Protein AF-A0A401TF29-F1 (afdb_monomer)

pLDDT: mean 76.42, std 13.95, range [41.91, 94.19]

Radius of gyration: 28.28 Å; Cα contacts (8 Å, |Δi|>4): 37; chains: 1; bounding box: 37×74×83 Å

Mean predicted aligned error: 15.66 Å

Structure (mmCIF, N/CA/C/O backbone):
data_AF-A0A401TF29-F1
#
_entry.id   AF-A0A401TF29-F1
#
loop_
_atom_site.group_PDB
_atom_site.id
_atom_site.type_symbol
_atom_site.label_atom_id
_atom_site.label_alt_id
_atom_site.label_comp_id
_atom_site.label_asym_id
_atom_site.label_entity_id
_atom_site.label_seq_id
_atom_site.pdbx_PDB_ins_code
_atom_site.Cartn_x
_atom_site.Cartn_y
_atom_site.Cartn_z
_atom_site.occupancy
_atom_site.B_iso_or_equiv
_atom_site.auth_seq_id
_atom_site.auth_comp_id
_atom_site.auth_asym_id
_atom_site.auth_atom_id
_atom_site.pdbx_PDB_model_num
ATOM 1 N N . GLY A 1 1 ? -19.012 24.623 26.592 1.00 50.78 1 GLY A N 1
ATOM 2 C CA . GLY A 1 1 ? -18.103 23.552 26.155 1.00 50.78 1 GLY A CA 1
ATOM 3 C C . GLY A 1 1 ? -17.550 22.918 27.401 1.00 50.78 1 GLY A C 1
ATOM 4 O O . GLY A 1 1 ? -17.232 23.654 28.319 1.00 50.78 1 GLY A O 1
ATOM 5 N N . THR A 1 2 ? -17.549 21.596 27.499 1.00 63.66 2 THR A N 1
ATOM 6 C CA . THR A 1 2 ? -16.913 20.904 28.624 1.00 63.66 2 THR A CA 1
ATOM 7 C C . THR A 1 2 ? -15.404 21.006 28.443 1.00 63.66 2 THR A C 1
ATOM 9 O O . THR A 1 2 ? -14.871 20.456 27.481 1.00 63.66 2 THR A O 1
ATOM 12 N N . ASP A 1 3 ? -14.738 21.757 29.316 1.00 76.62 3 ASP A N 1
ATOM 13 C CA . ASP A 1 3 ? -13.289 21.927 29.268 1.00 76.62 3 ASP A CA 1
ATOM 14 C C . ASP A 1 3 ? -12.602 20.572 29.470 1.00 76.62 3 ASP A C 1
ATOM 16 O O . ASP A 1 3 ? -12.826 19.877 30.463 1.00 76.62 3 ASP A O 1
ATOM 20 N N . LEU A 1 4 ? -11.797 20.169 28.487 1.00 87.44 4 LEU A N 1
ATOM 21 C CA . LEU A 1 4 ? -11.099 18.891 28.495 1.00 87.44 4 LEU A CA 1
ATOM 22 C C . LEU A 1 4 ? -9.933 18.959 29.489 1.00 87.44 4 LEU A C 1
ATOM 24 O O . LEU A 1 4 ? -8.934 19.632 29.245 1.00 87.44 4 LEU A O 1
ATOM 28 N N . THR A 1 5 ? -10.056 18.262 30.616 1.00 89.69 5 THR A N 1
ATOM 29 C CA . THR A 1 5 ? -9.018 18.199 31.656 1.00 89.69 5 THR A CA 1
ATOM 30 C C . THR A 1 5 ? -8.205 16.908 31.555 1.00 89.69 5 THR A C 1
ATOM 32 O O . THR A 1 5 ? -8.663 15.912 30.995 1.00 89.69 5 THR A O 1
ATOM 35 N N . GLY A 1 6 ? -7.013 16.877 32.160 1.00 88.50 6 GLY A N 1
ATOM 36 C CA . GLY A 1 6 ? -6.153 15.683 32.173 1.00 88.50 6 GLY A CA 1
ATOM 37 C C . GLY A 1 6 ? -6.740 14.461 32.899 1.00 88.50 6 GLY A C 1
ATOM 38 O O . GLY A 1 6 ? -6.256 13.352 32.700 1.00 88.50 6 GLY A O 1
ATOM 39 N N . SER A 1 7 ? -7.789 14.635 33.711 1.00 92.62 7 SER A N 1
ATOM 40 C CA . SER A 1 7 ? -8.53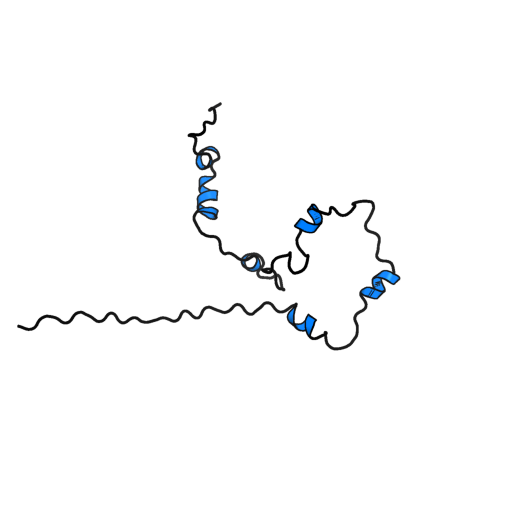3 13.531 34.334 1.00 92.62 7 SER A CA 1
ATOM 41 C C . SER A 1 7 ? -9.619 12.944 33.426 1.00 92.62 7 SER A C 1
ATOM 43 O O . SER A 1 7 ? -10.236 11.938 33.778 1.00 92.62 7 SER A O 1
ATOM 45 N N . THR A 1 8 ? -9.861 13.544 32.258 1.00 92.56 8 THR A N 1
ATOM 46 C CA . THR A 1 8 ? -10.870 13.063 31.315 1.00 92.56 8 THR A CA 1
ATOM 47 C C . THR A 1 8 ? -10.350 11.841 30.567 1.00 92.56 8 THR A C 1
ATOM 49 O O . THR A 1 8 ? -9.306 11.885 29.916 1.00 92.56 8 THR A O 1
ATOM 52 N N . ASN A 1 9 ? -11.102 10.742 30.605 1.00 91.50 9 ASN A N 1
ATOM 53 C CA . ASN A 1 9 ? -10.810 9.589 29.763 1.00 91.50 9 ASN A CA 1
ATOM 54 C C . ASN A 1 9 ? -11.086 9.951 28.292 1.00 91.50 9 ASN A C 1
ATOM 56 O O . ASN A 1 9 ? -12.231 10.088 27.865 1.00 91.50 9 ASN A O 1
ATOM 60 N N . LEU A 1 10 ? -10.017 10.114 27.510 1.00 92.62 10 LEU A N 1
ATOM 61 C CA . LEU A 1 10 ? -10.113 10.508 26.103 1.00 92.62 10 LEU A CA 1
ATOM 62 C C . LEU A 1 10 ? -10.755 9.422 25.229 1.00 92.62 10 LEU A C 1
ATOM 64 O O . LEU A 1 10 ? -11.371 9.738 24.215 1.00 92.62 10 LEU A O 1
ATOM 68 N N . ILE A 1 11 ? -10.652 8.148 25.618 1.00 92.56 11 ILE A N 1
ATOM 69 C CA . ILE A 1 11 ? -11.256 7.043 24.865 1.00 92.56 11 ILE A CA 1
ATOM 70 C C . ILE A 1 11 ? -12.780 7.156 24.924 1.00 92.56 11 ILE A C 1
ATOM 72 O O . ILE A 1 11 ? -13.430 7.054 23.888 1.00 92.56 11 ILE A O 1
ATOM 76 N N . THR A 1 12 ? -13.350 7.411 26.103 1.00 92.56 12 THR A N 1
ATOM 77 C CA . THR A 1 12 ? -14.797 7.622 26.248 1.00 92.56 12 THR A CA 1
ATOM 78 C C . THR A 1 12 ? -15.230 8.963 25.677 1.00 92.56 12 THR A C 1
ATOM 80 O O . THR A 1 12 ? -16.214 9.012 24.953 1.00 92.56 12 THR A O 1
ATOM 83 N N . HIS A 1 13 ? -14.481 10.039 25.933 1.00 92.88 13 HIS A N 1
ATOM 84 C CA . HIS A 1 13 ? -14.826 11.381 25.453 1.00 92.88 13 HIS A CA 1
ATOM 85 C C . HIS A 1 13 ? -14.959 11.458 23.920 1.00 92.88 13 HIS A C 1
ATOM 87 O O . HIS A 1 13 ? -15.832 12.155 23.409 1.00 92.88 13 HIS A O 1
ATOM 93 N N . TYR A 1 14 ? -14.120 10.727 23.179 1.00 93.06 14 TYR A N 1
ATOM 94 C CA . TYR A 1 14 ? -14.183 10.651 21.714 1.00 93.06 14 TYR A CA 1
ATOM 95 C C . TYR A 1 14 ? -14.932 9.412 21.187 1.00 93.06 14 TYR A C 1
ATOM 97 O O . TYR A 1 14 ? -14.847 9.116 19.995 1.00 93.06 14 TYR A O 1
ATOM 105 N N . ASN A 1 15 ? -15.655 8.676 22.042 1.00 92.94 15 ASN A N 1
ATOM 106 C CA . ASN A 1 15 ? -16.384 7.448 21.691 1.00 92.94 15 ASN A CA 1
ATOM 107 C C . ASN A 1 15 ? -15.517 6.378 20.986 1.00 92.94 15 ASN A C 1
ATOM 109 O O . ASN A 1 15 ? -15.973 5.648 20.103 1.00 92.94 15 ASN A O 1
ATOM 113 N N . LEU A 1 16 ? -14.249 6.260 21.381 1.00 94.19 16 LEU A N 1
ATOM 114 C CA . LEU A 1 16 ? -13.266 5.331 20.814 1.00 94.19 16 LEU A CA 1
ATOM 115 C C . LEU A 1 16 ? -13.231 3.967 21.521 1.00 94.19 16 LEU A C 1
ATOM 117 O O . LEU A 1 16 ? -12.404 3.126 21.167 1.00 94.19 16 LEU A O 1
ATOM 121 N N . GLU A 1 17 ? -14.111 3.707 22.492 1.00 93.19 17 GLU A N 1
ATOM 122 C CA . GLU A 1 17 ? -14.124 2.456 23.271 1.00 93.19 17 GLU A CA 1
ATOM 123 C C . GLU A 1 17 ? -14.193 1.208 22.388 1.00 93.19 17 GLU A C 1
ATOM 125 O O . GLU A 1 17 ? -13.436 0.255 22.587 1.00 93.19 17 GLU A O 1
ATOM 130 N N . HIS A 1 18 ? -15.051 1.213 21.365 1.00 91.25 18 HIS A N 1
ATOM 131 C CA . HIS A 1 18 ? -15.159 0.087 20.438 1.00 91.25 18 HIS A CA 1
ATOM 132 C C . HIS A 1 18 ? -13.869 -0.141 19.642 1.00 91.25 18 HIS A C 1
ATOM 134 O O . HIS A 1 18 ? -13.451 -1.288 19.474 1.00 91.25 18 HIS A O 1
ATOM 140 N N . ALA A 1 19 ? -13.217 0.928 19.175 1.00 89.44 19 ALA A N 1
ATOM 141 C CA . ALA A 1 19 ? -11.960 0.835 18.438 1.00 89.44 19 ALA A CA 1
ATOM 142 C C . ALA A 1 19 ? -10.825 0.334 19.345 1.00 89.44 19 ALA A C 1
ATOM 144 O O . ALA A 1 19 ? -10.102 -0.593 18.975 1.00 89.44 19 ALA A O 1
ATOM 145 N N . TYR A 1 20 ? -10.722 0.879 20.558 1.00 89.69 20 TYR A N 1
ATOM 146 C CA . TYR A 1 20 ? -9.735 0.456 21.547 1.00 89.69 20 TYR A CA 1
ATOM 147 C C . TYR A 1 20 ? -9.891 -1.028 21.903 1.00 89.69 20 TYR A C 1
ATOM 149 O O . TYR A 1 20 ? -8.937 -1.801 21.806 1.00 89.69 20 TYR A O 1
ATOM 157 N N . ASN A 1 21 ? -11.110 -1.468 22.224 1.00 89.44 21 ASN A N 1
ATOM 158 C CA . ASN A 1 21 ? -11.375 -2.867 22.558 1.00 89.44 21 ASN A CA 1
ATOM 159 C C . ASN A 1 21 ? -11.094 -3.814 21.382 1.00 89.44 21 ASN A C 1
ATOM 161 O O . ASN A 1 21 ? -10.591 -4.922 21.580 1.00 89.44 21 ASN A O 1
ATOM 165 N N . LYS A 1 22 ? -11.380 -3.377 20.151 1.00 86.31 22 LYS A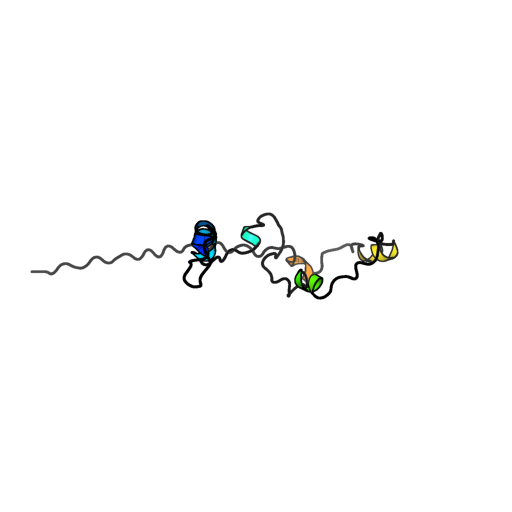 N 1
ATOM 166 C CA . LYS A 1 22 ? -11.171 -4.180 18.942 1.00 86.31 22 LYS A CA 1
ATOM 167 C C . LYS A 1 22 ? -9.694 -4.341 18.579 1.00 86.31 22 LYS A C 1
ATOM 169 O O . LYS A 1 22 ? -9.296 -5.442 18.204 1.00 86.31 22 LYS A O 1
ATOM 174 N N . PHE A 1 23 ? -8.900 -3.274 18.677 1.00 83.75 23 PHE A N 1
ATOM 175 C CA . PHE A 1 23 ? -7.537 -3.243 18.129 1.00 83.75 23 PHE A CA 1
ATOM 176 C C . PHE A 1 23 ? -6.426 -3.228 19.189 1.00 83.75 23 PHE A C 1
ATOM 178 O O . PHE A 1 23 ? -5.340 -3.736 18.922 1.00 83.75 23 PHE A O 1
ATOM 185 N N . CYS A 1 24 ? -6.680 -2.702 20.391 1.00 82.94 24 CYS A N 1
ATOM 186 C CA . CYS A 1 24 ? -5.689 -2.607 21.473 1.00 82.94 24 CYS A CA 1
ATOM 187 C C . CYS A 1 24 ? -5.893 -3.655 22.577 1.00 82.94 24 CYS A C 1
ATOM 189 O O . CYS A 1 24 ? -4.943 -3.994 23.278 1.00 82.94 24 CYS A O 1
ATOM 191 N N . GLY A 1 25 ? -7.100 -4.220 22.708 1.00 78.56 25 GLY A N 1
ATOM 192 C CA . GLY A 1 25 ? -7.406 -5.252 23.709 1.00 78.56 25 GLY A CA 1
ATOM 193 C C . GLY A 1 25 ? -6.723 -6.607 23.467 1.00 78.56 25 GLY A C 1
ATOM 194 O O . GLY A 1 25 ? -6.742 -7.479 24.334 1.00 78.56 25 GLY A O 1
ATOM 195 N N . LYS A 1 26 ? -6.116 -6.816 22.291 1.00 78.06 26 LYS A N 1
ATOM 196 C CA . LYS A 1 26 ? -5.436 -8.064 21.914 1.00 78.06 26 LYS A CA 1
ATOM 197 C C . LYS A 1 26 ? -4.110 -7.747 21.232 1.00 78.06 26 LYS A C 1
ATOM 199 O O . LYS A 1 26 ? -4.015 -6.806 20.453 1.00 78.06 26 LYS A O 1
ATOM 204 N N . LYS A 1 27 ? -3.085 -8.572 21.473 1.00 74.88 27 LYS A N 1
ATOM 205 C CA . LYS A 1 27 ? -1.836 -8.508 20.700 1.00 74.88 27 LYS A CA 1
ATOM 206 C C . LYS A 1 27 ? -2.133 -8.923 19.260 1.00 74.88 27 LYS A C 1
ATOM 208 O O . LYS A 1 27 ? -2.290 -10.112 18.988 1.00 74.88 27 LYS A O 1
ATOM 213 N N . VAL A 1 28 ? -2.195 -7.953 18.355 1.00 70.25 28 VAL A N 1
ATOM 214 C CA . VAL A 1 28 ? -2.317 -8.208 16.919 1.00 70.25 28 VAL A CA 1
ATOM 215 C C . VAL A 1 28 ? -0.979 -8.763 16.426 1.00 70.25 28 VAL A C 1
ATOM 217 O O . VAL A 1 28 ? 0.050 -8.095 16.496 1.00 70.25 28 VAL A O 1
ATOM 220 N N . LYS A 1 29 ? -0.982 -10.024 15.986 1.00 71.31 29 LYS A N 1
ATOM 221 C CA . LYS A 1 29 ? 0.154 -10.688 15.319 1.00 71.31 29 LYS A CA 1
ATOM 222 C C . LYS A 1 29 ? -0.163 -11.004 13.858 1.00 71.31 29 LYS A C 1
ATOM 224 O O . LYS A 1 29 ? 0.451 -11.896 13.270 1.00 71.31 29 LYS A O 1
ATOM 229 N N . ASP A 1 30 ? -1.158 -10.325 13.299 1.00 80.38 30 ASP A N 1
ATOM 230 C CA . ASP A 1 30 ? -1.540 -10.547 11.919 1.00 80.38 30 ASP A CA 1
ATOM 231 C C . ASP A 1 30 ? -0.445 -10.048 10.989 1.00 80.38 30 ASP A C 1
ATOM 233 O O . ASP A 1 30 ? 0.085 -8.948 11.141 1.00 80.38 30 ASP A O 1
ATOM 237 N N . LYS A 1 31 ? -0.075 -10.915 10.051 1.00 84.44 31 LYS A N 1
ATOM 238 C CA . LYS A 1 31 ? 0.875 -10.584 8.998 1.00 84.44 31 LYS A CA 1
ATOM 239 C C . LYS A 1 31 ? 0.138 -9.908 7.846 1.00 84.44 31 LYS A C 1
ATOM 241 O O . LYS A 1 31 ? -1.070 -10.096 7.705 1.00 84.44 31 LYS A O 1
ATOM 246 N N . LEU A 1 32 ? 0.848 -9.174 6.991 1.00 84.94 32 LEU A N 1
ATOM 247 C CA . LEU A 1 32 ? 0.237 -8.525 5.827 1.00 84.94 32 LEU A CA 1
ATOM 248 C C . LEU A 1 32 ? -0.438 -9.555 4.903 1.00 84.94 32 LEU A C 1
ATOM 250 O O . LEU A 1 32 ? -1.529 -9.316 4.388 1.00 84.94 32 LEU A O 1
ATOM 254 N N . SER A 1 33 ? 0.137 -10.754 4.809 1.00 86.44 33 SER A N 1
ATOM 255 C CA . SER A 1 33 ? -0.438 -11.898 4.097 1.00 86.44 33 SER A CA 1
ATOM 256 C C . SER A 1 33 ? -1.773 -12.417 4.625 1.00 86.44 33 SER A C 1
ATOM 258 O O . SER A 1 33 ? -2.447 -13.164 3.915 1.00 86.44 33 SER A O 1
ATOM 260 N N . ASN A 1 34 ? -2.192 -12.034 5.834 1.00 87.12 34 ASN A N 1
ATOM 261 C CA . ASN A 1 34 ? -3.540 -12.332 6.322 1.00 87.12 34 ASN A CA 1
ATOM 262 C C . ASN A 1 34 ? -4.594 -11.423 5.668 1.00 87.12 34 ASN A C 1
ATOM 264 O O . ASN A 1 34 ? -5.753 -11.818 5.577 1.00 87.12 34 ASN A O 1
ATOM 268 N N . PHE A 1 35 ? -4.195 -10.236 5.205 1.00 88.38 35 PHE A N 1
ATOM 269 C CA . PHE A 1 35 ? -5.075 -9.251 4.570 1.00 88.38 35 PHE A CA 1
ATOM 270 C C . PHE A 1 35 ? -5.008 -9.287 3.039 1.00 88.38 35 PHE A C 1
ATOM 272 O O . PHE A 1 35 ? -5.927 -8.811 2.383 1.00 88.38 35 PHE A O 1
ATOM 279 N N . LEU A 1 36 ? -3.942 -9.865 2.475 1.00 89.56 36 LEU A N 1
ATOM 280 C CA . LEU A 1 36 ? -3.716 -9.989 1.032 1.00 89.56 36 LEU A CA 1
ATOM 281 C C . LEU A 1 36 ? -3.543 -11.470 0.636 1.00 89.56 36 LEU A C 1
ATOM 283 O O . LEU A 1 36 ? -2.457 -11.867 0.212 1.00 89.56 36 LEU A O 1
ATOM 287 N N . PRO A 1 37 ? -4.578 -12.315 0.813 1.00 83.75 37 PRO A N 1
ATOM 288 C CA . PRO A 1 37 ? -4.464 -13.762 0.612 1.00 83.75 37 PRO A CA 1
ATOM 289 C C . PRO A 1 37 ? -4.172 -14.154 -0.842 1.00 83.75 37 PRO A C 1
ATOM 291 O O . PRO A 1 37 ? -3.494 -15.154 -1.069 1.00 83.75 37 PRO A O 1
ATOM 294 N N . ASP A 1 38 ? -4.640 -13.353 -1.800 1.00 85.44 38 ASP A N 1
ATOM 295 C CA . ASP A 1 38 ? -4.516 -13.626 -3.235 1.00 85.44 38 ASP A CA 1
ATOM 296 C C . ASP A 1 38 ? -3.303 -12.935 -3.876 1.00 85.44 38 ASP A C 1
ATOM 298 O O . ASP A 1 38 ? -3.059 -13.090 -5.072 1.00 85.44 38 ASP A O 1
ATOM 302 N N . LEU A 1 39 ? -2.528 -12.167 -3.099 1.00 83.88 39 LEU A N 1
ATOM 303 C CA . LEU A 1 39 ? -1.341 -11.483 -3.601 1.00 83.88 39 LEU A CA 1
ATOM 304 C C . LEU A 1 39 ? -0.136 -12.442 -3.554 1.00 83.88 39 LEU A C 1
ATOM 306 O O . LEU A 1 39 ? 0.296 -12.818 -2.459 1.00 83.88 39 LEU A O 1
ATOM 310 N N . PRO A 1 40 ? 0.429 -12.859 -4.703 1.00 79.44 40 PRO A N 1
ATOM 311 C CA . PRO A 1 40 ? 1.615 -13.711 -4.722 1.00 79.44 40 PRO A CA 1
ATOM 312 C C . PRO A 1 40 ? 2.862 -12.974 -4.200 1.00 79.44 40 PRO A C 1
ATOM 314 O O . PRO A 1 40 ? 2.921 -11.748 -4.177 1.00 79.44 40 PRO A O 1
ATOM 317 N N . GLY A 1 41 ? 3.894 -13.735 -3.817 1.00 78.19 41 GLY A N 1
ATOM 318 C CA . GLY A 1 41 ? 5.198 -13.198 -3.402 1.00 78.19 41 GLY A CA 1
ATOM 319 C C . GLY A 1 41 ? 5.408 -13.064 -1.887 1.00 78.19 41 GLY A C 1
ATOM 320 O O . GLY A 1 41 ? 4.566 -13.447 -1.073 1.00 78.19 41 GLY A O 1
ATOM 321 N N . MET A 1 42 ? 6.580 -12.553 -1.499 1.00 77.94 42 MET A N 1
ATOM 322 C CA . MET A 1 42 ? 7.053 -12.465 -0.107 1.00 77.94 42 MET A CA 1
ATOM 323 C C . MET A 1 42 ? 6.591 -11.184 0.607 1.00 77.94 42 MET A C 1
ATOM 325 O O . MET A 1 42 ? 7.391 -10.411 1.122 1.00 77.94 42 MET A O 1
ATOM 329 N N . ILE A 1 43 ? 5.279 -10.985 0.676 1.00 83.50 43 ILE A N 1
ATOM 330 C CA . ILE A 1 43 ? 4.637 -9.752 1.169 1.00 83.50 43 ILE A CA 1
ATOM 331 C C . ILE A 1 43 ? 4.838 -9.454 2.663 1.00 83.50 43 ILE A C 1
ATOM 333 O O . ILE A 1 43 ? 4.619 -8.334 3.105 1.00 83.50 43 ILE A O 1
ATOM 337 N N . ASP A 1 44 ? 5.260 -10.442 3.450 1.00 83.75 44 ASP A N 1
ATOM 338 C CA . ASP A 1 44 ? 5.533 -10.259 4.880 1.00 83.75 44 ASP A CA 1
ATOM 339 C C . ASP A 1 44 ? 6.975 -9.805 5.163 1.00 83.75 44 ASP A C 1
ATOM 341 O O . ASP A 1 44 ? 7.357 -9.677 6.330 1.00 83.75 44 ASP A O 1
ATOM 345 N N . MET A 1 45 ? 7.799 -9.625 4.126 1.00 83.06 45 MET A N 1
ATOM 346 C CA . MET A 1 45 ? 9.195 -9.234 4.289 1.00 83.06 45 MET A CA 1
ATOM 347 C C . MET A 1 45 ? 9.323 -7.718 4.519 1.00 83.06 45 MET A C 1
ATOM 349 O O . MET A 1 45 ? 8.552 -6.951 3.940 1.00 83.06 45 MET A O 1
ATOM 353 N N . PRO A 1 46 ? 10.265 -7.242 5.357 1.00 82.62 46 PRO A N 1
ATOM 354 C CA . PRO A 1 46 ? 10.453 -5.812 5.556 1.00 82.62 46 PRO A CA 1
ATOM 355 C C . PRO A 1 46 ? 10.865 -5.129 4.250 1.00 82.62 46 PRO A C 1
ATOM 357 O O . PRO A 1 46 ? 11.852 -5.530 3.637 1.00 82.62 46 PRO A O 1
ATOM 360 N N . GLY A 1 47 ? 10.192 -4.033 3.887 1.00 77.50 47 GLY A N 1
ATOM 361 C CA . GLY A 1 47 ? 10.517 -3.257 2.680 1.00 77.50 47 GLY A CA 1
ATOM 362 C C . GLY A 1 47 ? 11.902 -2.587 2.690 1.00 77.50 47 GLY A C 1
ATOM 363 O O . GLY A 1 47 ? 12.288 -1.924 1.731 1.00 77.50 47 GLY A O 1
ATOM 364 N N . SER A 1 48 ? 12.653 -2.702 3.790 1.00 80.00 48 SER A N 1
ATOM 365 C CA . SER A 1 48 ? 14.067 -2.319 3.864 1.00 80.00 48 SER A CA 1
ATOM 366 C C . SER A 1 48 ? 15.000 -3.358 3.237 1.00 80.00 48 SER A C 1
ATOM 368 O O . SER A 1 48 ? 16.120 -3.011 2.880 1.00 80.00 48 SER A O 1
ATOM 370 N N . GLN A 1 49 ? 14.575 -4.619 3.116 1.00 80.62 49 GLN A N 1
ATOM 371 C CA . GLN A 1 49 ? 15.415 -5.693 2.583 1.00 80.62 49 GLN A CA 1
ATOM 372 C C . GLN A 1 49 ? 15.483 -5.678 1.049 1.00 80.62 49 GLN A C 1
ATOM 374 O O . GLN A 1 49 ? 16.491 -6.081 0.475 1.00 80.62 49 GLN A O 1
ATOM 379 N N . ASP A 1 50 ? 14.430 -5.205 0.389 1.00 75.38 50 ASP A N 1
ATOM 380 C CA . ASP A 1 50 ? 14.292 -5.143 -1.070 1.00 75.38 50 ASP A CA 1
ATOM 381 C C . ASP A 1 50 ? 14.174 -3.702 -1.601 1.00 75.38 50 ASP A C 1
ATOM 383 O O . ASP A 1 50 ? 13.953 -3.494 -2.791 1.00 75.38 50 ASP A O 1
ATOM 387 N N . ASN A 1 51 ? 14.347 -2.701 -0.729 1.00 75.31 51 ASN A N 1
ATOM 388 C CA . ASN A 1 51 ? 14.165 -1.276 -1.025 1.00 75.31 51 ASN A CA 1
ATOM 389 C C . ASN A 1 51 ? 12.760 -0.910 -1.548 1.00 75.31 51 ASN A C 1
ATOM 391 O O . ASN A 1 51 ? 12.595 0.128 -2.189 1.00 75.31 51 ASN A O 1
ATOM 395 N N . SER A 1 52 ? 11.737 -1.720 -1.258 1.00 76.69 52 SER A N 1
ATOM 396 C CA . SER A 1 52 ? 10.344 -1.460 -1.654 1.00 76.69 52 SER A CA 1
ATOM 397 C C . SER A 1 52 ? 9.587 -0.529 -0.694 1.00 76.69 52 SER A C 1
ATOM 399 O O . SER A 1 52 ? 8.426 -0.190 -0.927 1.00 76.69 52 SER A O 1
ATOM 401 N N . SER A 1 53 ? 10.215 -0.100 0.406 1.00 82.94 53 SER A N 1
ATOM 402 C CA . SER A 1 53 ? 9.560 0.733 1.417 1.00 82.94 53 SER A CA 1
ATOM 403 C C . SER A 1 53 ? 9.137 2.103 0.876 1.00 82.94 53 SER A C 1
ATOM 405 O O . SER A 1 53 ? 9.969 2.902 0.438 1.00 82.94 53 SER A O 1
ATOM 407 N N . LEU A 1 54 ? 7.854 2.444 1.058 1.00 84.75 54 LEU A N 1
ATOM 408 C CA . LEU A 1 54 ? 7.312 3.785 0.790 1.00 84.75 54 LEU A CA 1
ATOM 409 C C . LEU A 1 54 ? 8.076 4.891 1.526 1.00 84.75 54 LEU A C 1
ATOM 411 O O . LEU A 1 54 ? 8.114 6.030 1.063 1.00 84.75 54 LEU A O 1
ATOM 415 N N . ARG A 1 55 ? 8.715 4.569 2.658 1.00 84.81 55 ARG A N 1
ATOM 416 C CA . ARG A 1 55 ? 9.475 5.549 3.433 1.00 84.81 55 ARG A CA 1
ATOM 417 C C . ARG A 1 55 ? 10.612 6.165 2.618 1.00 84.81 55 ARG A C 1
ATOM 419 O O . ARG A 1 55 ? 10.818 7.370 2.711 1.00 84.81 55 ARG A O 1
ATOM 426 N N . SER A 1 56 ? 11.276 5.381 1.764 1.00 82.81 56 SER A N 1
ATOM 427 C CA . SER A 1 56 ? 12.358 5.905 0.922 1.00 82.81 56 SER A CA 1
ATOM 428 C C . SER A 1 56 ? 11.862 6.929 -0.099 1.00 82.81 56 SER A C 1
ATOM 430 O O . SER A 1 56 ? 12.613 7.837 -0.438 1.00 82.81 56 SER A O 1
ATOM 432 N N . LEU A 1 57 ? 10.625 6.792 -0.589 1.00 80.50 57 LEU A N 1
ATOM 433 C CA . LEU A 1 57 ? 10.010 7.763 -1.499 1.00 80.50 57 LEU A CA 1
ATOM 434 C C . LEU A 1 57 ? 9.623 9.055 -0.774 1.00 80.50 57 LEU A C 1
ATOM 436 O O . LEU A 1 57 ? 9.658 10.120 -1.372 1.00 80.50 57 LEU A O 1
ATOM 440 N N . ILE A 1 58 ? 9.248 8.973 0.505 1.00 84.81 58 ILE A N 1
ATOM 441 C CA . ILE A 1 58 ? 8.910 10.152 1.315 1.00 84.81 58 ILE A CA 1
ATOM 442 C C . ILE A 1 58 ? 10.178 10.931 1.675 1.00 84.81 58 ILE A C 1
ATOM 444 O O . ILE A 1 58 ? 10.208 12.150 1.530 1.00 84.81 58 ILE A O 1
ATOM 448 N N . ASP A 1 59 ? 11.216 10.227 2.134 1.00 84.19 59 ASP A N 1
ATOM 449 C CA . ASP A 1 59 ? 12.471 10.842 2.580 1.00 84.19 59 ASP A CA 1
ATOM 450 C C . ASP A 1 59 ? 13.291 11.382 1.393 1.00 84.19 59 ASP A C 1
ATOM 452 O O . ASP A 1 59 ? 13.978 12.396 1.510 1.00 84.19 59 ASP A O 1
ATOM 456 N N . LYS A 1 60 ? 13.193 10.729 0.229 1.00 80.56 60 LYS A N 1
ATOM 457 C CA . LYS A 1 60 ? 13.734 11.207 -1.046 1.00 80.56 60 LYS A CA 1
ATOM 458 C C . LYS A 1 60 ? 12.584 11.403 -2.014 1.00 80.56 60 LYS A C 1
ATOM 460 O O . LYS A 1 60 ? 12.404 10.586 -2.918 1.00 80.56 60 LYS A O 1
ATOM 465 N N . GLN A 1 61 ? 11.811 12.470 -1.798 1.00 74.81 61 GLN A N 1
ATOM 466 C CA . GLN A 1 61 ? 10.736 12.827 -2.718 1.00 74.81 61 GLN A CA 1
ATOM 467 C C . GLN A 1 61 ? 11.305 12.832 -4.137 1.00 74.81 61 GLN A C 1
ATOM 469 O O . GLN A 1 61 ? 12.251 13.585 -4.401 1.00 74.81 61 GLN A O 1
ATOM 474 N N . PRO A 1 62 ? 10.799 11.963 -5.034 1.00 69.62 62 PRO A N 1
ATOM 475 C CA . PRO A 1 62 ? 11.180 12.021 -6.429 1.00 69.62 62 PRO A CA 1
ATOM 476 C C . PRO A 1 62 ? 10.968 13.457 -6.884 1.00 69.62 62 PRO A C 1
ATOM 478 O O . PRO A 1 62 ? 9.959 14.067 -6.526 1.00 69.62 62 PRO A O 1
ATOM 481 N N . ILE A 1 63 ? 11.92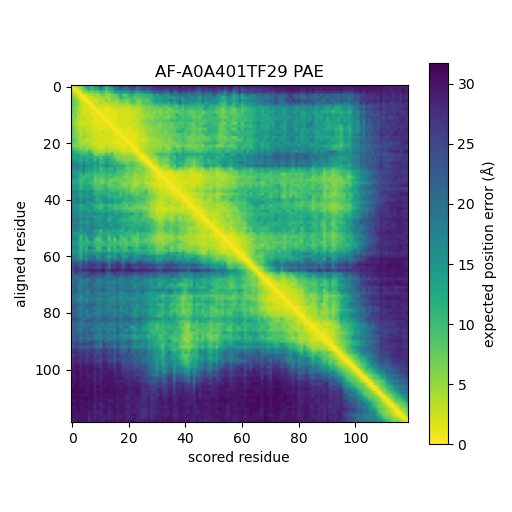5 14.020 -7.620 1.00 76.25 63 ILE A N 1
ATOM 482 C CA . ILE A 1 63 ? 11.760 15.361 -8.173 1.00 76.25 63 ILE A CA 1
ATOM 483 C C . ILE A 1 63 ? 10.573 15.269 -9.133 1.00 76.25 63 ILE A C 1
ATOM 485 O O . ILE A 1 63 ? 10.705 14.790 -10.257 1.00 76.25 63 ILE A O 1
ATOM 489 N N . CYS A 1 64 ? 9.394 15.666 -8.653 1.00 63.97 64 CYS A N 1
ATOM 490 C CA . CYS A 1 64 ? 8.151 15.702 -9.407 1.00 63.97 64 CYS A CA 1
ATOM 491 C C . CYS A 1 64 ? 8.194 16.921 -10.326 1.00 63.97 64 CYS A C 1
ATOM 493 O O . CYS A 1 64 ? 7.473 17.898 -10.148 1.00 63.97 64 CYS A O 1
ATOM 495 N N . GLY A 1 65 ? 9.112 16.867 -11.281 1.00 62.69 65 GLY A N 1
ATOM 496 C CA . GLY A 1 65 ? 9.219 17.787 -12.385 1.00 62.69 65 GLY A CA 1
ATOM 497 C C . GLY A 1 65 ? 8.900 17.024 -1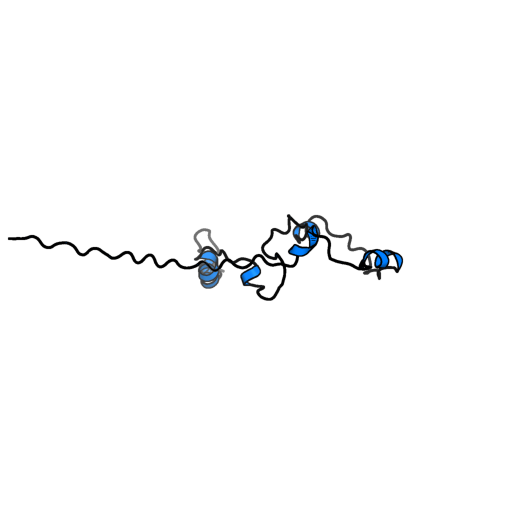3.658 1.00 62.69 65 GLY A C 1
ATOM 498 O O . GLY A 1 65 ? 9.773 16.366 -14.211 1.00 62.69 65 GLY A O 1
ATOM 499 N N . ASN A 1 66 ? 7.676 17.232 -14.147 1.00 59.78 66 ASN A N 1
ATOM 500 C CA . ASN A 1 66 ? 7.321 17.144 -15.563 1.00 59.78 66 ASN A CA 1
ATOM 501 C C . ASN A 1 66 ? 7.044 15.706 -16.045 1.00 59.78 66 ASN A C 1
ATOM 503 O O . ASN A 1 66 ? 7.952 14.892 -16.119 1.00 59.78 66 ASN A O 1
ATOM 507 N N . SER A 1 67 ? 5.776 15.443 -16.397 1.00 71.62 67 SER A N 1
ATOM 508 C CA . SER A 1 67 ? 5.269 14.401 -17.316 1.00 71.62 67 SER A CA 1
ATOM 509 C C . SER A 1 67 ? 5.982 13.039 -17.356 1.00 71.62 67 SER A C 1
ATOM 511 O O . SER A 1 67 ? 7.147 12.937 -17.729 1.00 71.62 67 SER A O 1
ATOM 513 N N . PHE A 1 68 ? 5.234 11.950 -17.137 1.00 76.19 68 PHE A N 1
ATOM 514 C CA . PHE A 1 68 ? 5.715 10.604 -17.462 1.00 76.19 68 PHE A CA 1
ATOM 515 C C . PHE A 1 68 ? 6.151 10.549 -18.931 1.00 76.19 68 PHE A C 1
ATOM 517 O O . PHE A 1 68 ? 5.323 10.609 -19.839 1.00 76.19 68 PHE A O 1
ATOM 524 N N . ASN A 1 69 ? 7.460 10.464 -19.160 1.00 78.38 69 ASN A N 1
ATOM 525 C CA . ASN A 1 69 ? 7.998 10.271 -20.495 1.00 78.38 69 ASN A CA 1
ATOM 526 C C . ASN A 1 69 ? 7.787 8.811 -20.888 1.00 78.38 69 ASN A C 1
ATOM 528 O O . ASN A 1 69 ? 8.097 7.898 -20.118 1.00 78.38 69 ASN A O 1
ATOM 532 N N . LEU A 1 70 ? 7.273 8.589 -22.095 1.00 83.62 70 LEU A N 1
ATOM 533 C CA . LEU A 1 70 ? 7.253 7.257 -22.686 1.00 83.62 70 LEU A CA 1
ATOM 534 C C . LEU A 1 70 ? 8.687 6.719 -22.742 1.00 83.62 70 LEU A C 1
ATOM 536 O O . LEU A 1 70 ? 9.619 7.434 -23.115 1.00 83.62 70 LEU A O 1
ATOM 540 N N . LEU A 1 71 ? 8.864 5.452 -22.368 1.00 86.56 71 LEU A N 1
ATOM 541 C CA . LEU A 1 71 ? 10.160 4.790 -22.472 1.00 86.56 71 LEU A CA 1
ATOM 542 C C . LEU A 1 71 ? 10.594 4.774 -23.944 1.00 86.56 71 LEU A C 1
ATOM 544 O O . LEU A 1 71 ? 9.870 4.286 -24.810 1.00 86.56 71 LEU A O 1
ATOM 548 N N . THR A 1 72 ? 11.780 5.307 -24.233 1.00 88.44 72 THR A N 1
ATOM 549 C CA . THR A 1 72 ? 12.353 5.273 -25.583 1.00 88.44 72 THR A CA 1
ATOM 550 C C . THR A 1 72 ? 12.722 3.840 -25.978 1.00 88.44 72 THR A C 1
ATOM 552 O O . THR A 1 72 ? 12.953 2.985 -25.120 1.00 88.44 72 THR A O 1
ATOM 555 N N . GLY A 1 73 ? 12.835 3.558 -27.282 1.00 89.00 73 GLY A N 1
ATOM 556 C CA . GLY A 1 73 ? 13.207 2.222 -27.777 1.00 89.00 73 GLY A CA 1
ATOM 557 C C . GLY A 1 73 ? 14.517 1.681 -27.182 1.00 89.00 73 GLY A C 1
ATOM 558 O O . GLY A 1 73 ? 14.642 0.484 -26.917 1.00 89.00 73 GLY A O 1
ATOM 559 N N . THR A 1 74 ? 15.468 2.568 -26.880 1.00 89.00 74 THR A N 1
ATOM 560 C CA . THR A 1 74 ? 16.717 2.217 -26.194 1.00 89.00 74 THR A CA 1
ATOM 561 C C . THR A 1 74 ? 16.463 1.733 -24.765 1.00 89.00 74 THR A C 1
ATOM 563 O O . THR A 1 74 ? 16.986 0.690 -24.382 1.00 89.00 74 THR A O 1
ATOM 566 N N . LEU A 1 75 ? 15.607 2.418 -23.996 1.00 88.00 75 LEU A N 1
ATOM 567 C CA . LEU A 1 75 ? 15.239 2.005 -22.634 1.00 88.00 75 LEU A CA 1
ATOM 568 C C . LEU A 1 75 ? 14.454 0.687 -22.629 1.00 88.00 75 LEU A C 1
ATOM 570 O O . LEU A 1 75 ? 14.669 -0.159 -21.763 1.00 88.00 75 LEU A O 1
ATOM 574 N N . LEU A 1 76 ? 13.607 0.468 -23.639 1.00 90.50 76 LEU A N 1
ATOM 575 C CA . LEU A 1 76 ? 12.860 -0.784 -23.805 1.00 90.50 76 LEU A CA 1
ATOM 576 C C . LEU A 1 76 ? 13.763 -2.001 -24.049 1.00 90.50 76 LEU A C 1
ATOM 578 O O . LEU A 1 76 ? 13.358 -3.131 -23.782 1.00 90.50 76 LEU A O 1
ATOM 582 N N . THR A 1 77 ? 15.002 -1.796 -24.501 1.00 87.44 77 THR A N 1
ATOM 583 C CA . THR A 1 77 ? 15.956 -2.897 -24.702 1.00 87.44 77 THR A CA 1
ATOM 584 C C . THR A 1 77 ? 16.300 -3.599 -23.385 1.00 87.44 77 THR A C 1
ATOM 586 O O . THR A 1 77 ? 16.484 -4.813 -23.393 1.00 87.44 77 THR A O 1
ATOM 589 N N . GLY A 1 78 ? 16.278 -2.884 -22.252 1.00 85.38 78 GLY A N 1
ATOM 590 C CA . GLY A 1 78 ? 16.485 -3.472 -20.921 1.00 85.38 78 GLY A CA 1
ATOM 591 C C . GLY A 1 78 ? 15.360 -4.405 -20.451 1.00 85.38 78 GLY A C 1
ATOM 592 O O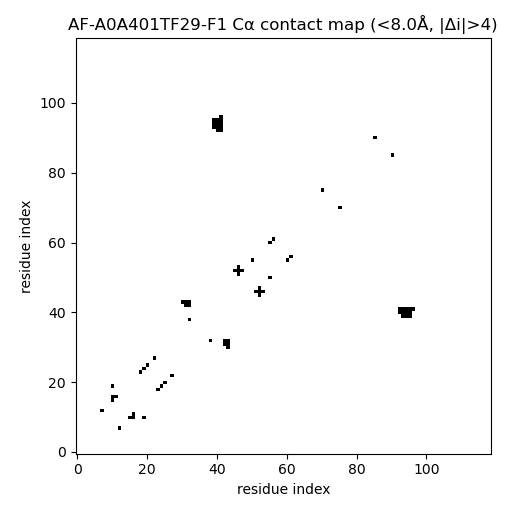 . GLY A 1 78 ? 15.562 -5.173 -19.519 1.00 85.38 78 GLY A O 1
ATOM 593 N N . PHE A 1 79 ? 14.195 -4.378 -21.104 1.00 89.19 79 PHE A N 1
ATOM 594 C CA . PHE A 1 79 ? 13.055 -5.251 -20.793 1.00 89.19 79 PHE A CA 1
ATOM 595 C C . PHE A 1 79 ? 12.994 -6.498 -21.686 1.00 89.19 79 PHE A C 1
ATOM 597 O O . PHE A 1 79 ? 12.067 -7.301 -21.569 1.00 89.19 79 PHE A O 1
ATOM 604 N N . ARG A 1 80 ? 13.950 -6.673 -22.608 1.00 89.31 80 ARG A N 1
ATOM 605 C CA . ARG A 1 80 ? 13.992 -7.851 -23.478 1.00 89.31 80 ARG A CA 1
ATOM 606 C C . ARG A 1 80 ? 14.273 -9.097 -22.645 1.00 89.31 80 ARG A C 1
ATOM 608 O O . ARG A 1 80 ? 15.272 -9.176 -21.938 1.00 89.31 80 ARG A O 1
ATOM 615 N N . LEU A 1 81 ? 13.398 -10.089 -22.765 1.00 86.62 81 LEU A N 1
ATOM 616 C CA . LEU A 1 81 ? 13.584 -11.375 -22.110 1.00 86.62 81 LEU A CA 1
ATOM 617 C C . LEU A 1 81 ? 14.654 -12.182 -22.848 1.00 86.62 81 LEU A C 1
ATOM 619 O O . LEU A 1 81 ? 14.593 -12.347 -24.068 1.00 86.62 81 LEU A O 1
ATOM 623 N N . HIS A 1 82 ? 15.616 -12.709 -22.096 1.00 84.88 82 HIS A N 1
ATOM 624 C CA . HIS A 1 82 ? 16.532 -13.721 -22.603 1.00 84.88 82 HIS A CA 1
ATOM 625 C C . HIS A 1 82 ? 15.822 -15.074 -22.632 1.00 84.88 82 HIS A C 1
ATOM 627 O O . HIS A 1 82 ? 15.110 -15.438 -21.695 1.00 84.88 82 HIS A O 1
ATOM 633 N N . THR A 1 83 ? 16.000 -15.820 -23.718 1.00 88.12 83 THR A N 1
ATOM 634 C CA . THR A 1 83 ? 15.494 -17.188 -23.817 1.00 88.12 83 THR A CA 1
ATOM 635 C C . THR A 1 83 ? 16.274 -18.114 -22.882 1.00 88.12 83 THR A C 1
ATOM 637 O O . THR A 1 83 ? 17.455 -17.899 -22.614 1.00 88.12 83 THR A O 1
ATOM 640 N N . GLY A 1 84 ? 15.612 -19.166 -22.398 1.00 88.81 84 GLY A N 1
ATOM 641 C CA . GLY A 1 84 ? 16.210 -20.161 -21.509 1.00 88.81 84 GLY A CA 1
ATOM 642 C C . GLY A 1 84 ? 15.626 -20.154 -20.092 1.00 88.81 84 GLY A C 1
ATOM 643 O O . GLY A 1 84 ? 14.697 -19.400 -19.795 1.00 88.81 84 GLY A O 1
ATOM 644 N N . PRO A 1 85 ? 16.120 -21.047 -19.218 1.00 86.19 85 PRO A N 1
ATOM 645 C CA . PRO A 1 85 ? 15.635 -21.157 -17.850 1.00 86.19 85 PRO A CA 1
ATOM 646 C C . PRO A 1 85 ? 16.022 -19.927 -17.020 1.00 86.19 85 PRO A C 1
ATOM 648 O O . PRO A 1 85 ? 17.120 -19.387 -17.148 1.00 86.19 85 PRO A O 1
ATOM 651 N N . LEU A 1 86 ? 15.121 -19.513 -16.127 1.00 83.69 86 LEU A N 1
ATOM 652 C CA . LEU A 1 86 ? 15.358 -18.407 -15.203 1.00 83.69 86 LEU A CA 1
ATOM 653 C C . LEU A 1 86 ? 16.589 -18.707 -14.315 1.00 83.69 86 LEU A C 1
ATOM 655 O O . LEU A 1 86 ? 16.666 -19.813 -13.765 1.00 83.69 86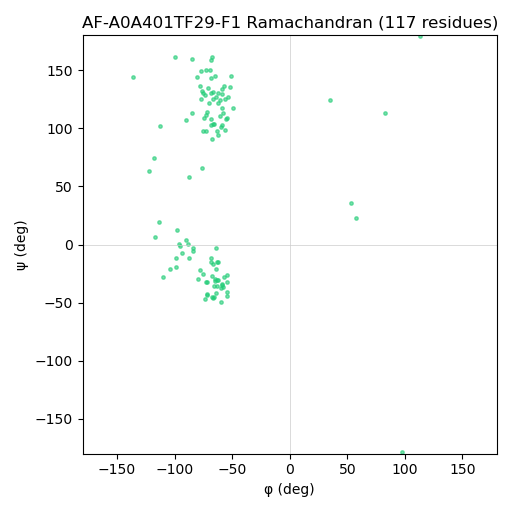 LEU A O 1
ATOM 659 N N . PRO A 1 87 ? 17.523 -17.751 -14.128 1.00 87.00 87 PRO A N 1
ATOM 660 C CA . PRO A 1 87 ? 18.683 -17.934 -13.261 1.00 87.00 87 PRO A CA 1
ATOM 661 C C . PRO A 1 87 ? 18.305 -18.438 -11.865 1.00 87.00 87 PRO A C 1
ATOM 663 O O . PRO A 1 87 ? 17.277 -18.043 -11.310 1.00 87.00 87 PRO A O 1
ATOM 666 N N . GLU A 1 88 ? 19.154 -19.285 -11.272 1.00 82.38 88 GLU A N 1
ATOM 667 C CA . GLU A 1 88 ? 18.823 -19.996 -10.028 1.00 82.38 88 GLU A CA 1
ATOM 668 C C . GLU A 1 88 ? 18.394 -19.066 -8.890 1.00 82.38 88 GLU A C 1
ATOM 670 O O . GLU A 1 88 ? 17.415 -19.345 -8.197 1.00 82.38 88 GLU A O 1
ATOM 675 N N . GLN A 1 89 ? 19.093 -17.939 -8.761 1.00 79.94 89 GLN A N 1
ATOM 676 C CA . GLN A 1 89 ? 18.843 -16.883 -7.779 1.00 79.94 89 GLN A CA 1
ATOM 677 C C . GLN A 1 89 ? 17.424 -16.294 -7.854 1.00 79.94 89 GLN A C 1
ATOM 679 O O . GLN A 1 89 ? 16.879 -15.867 -6.840 1.00 79.94 89 GLN A O 1
ATOM 684 N N . TYR A 1 90 ? 16.792 -16.327 -9.028 1.00 78.75 90 TYR A N 1
ATOM 685 C CA . TYR A 1 90 ? 15.468 -15.754 -9.258 1.00 78.75 90 TYR A CA 1
ATOM 686 C C . TYR A 1 90 ? 14.337 -16.793 -9.205 1.00 78.75 90 TYR A C 1
ATOM 688 O O . TYR A 1 90 ? 13.166 -16.419 -9.119 1.00 78.75 90 TYR A O 1
ATOM 696 N N . ARG A 1 91 ? 14.650 -18.101 -9.195 1.00 77.56 91 ARG A N 1
ATOM 697 C CA . ARG A 1 91 ? 13.637 -19.180 -9.208 1.00 77.56 91 ARG A CA 1
ATOM 698 C C . ARG A 1 91 ? 12.677 -19.131 -8.023 1.00 77.56 91 ARG A C 1
ATOM 700 O O . ARG A 1 91 ? 11.506 -19.465 -8.173 1.00 77.56 91 ARG A O 1
ATOM 707 N N . LEU A 1 92 ? 13.168 -18.726 -6.855 1.00 72.12 92 LEU A N 1
ATOM 708 C CA . LEU A 1 92 ? 12.407 -18.772 -5.606 1.00 72.12 92 LEU A CA 1
ATOM 709 C C . LEU A 1 92 ? 11.675 -17.460 -5.285 1.00 72.12 92 LEU A C 1
ATOM 711 O O . LEU A 1 92 ? 10.874 -17.448 -4.358 1.00 72.12 92 LEU A O 1
ATOM 715 N N . MET A 1 93 ? 11.891 -16.380 -6.048 1.00 67.44 93 MET A N 1
ATOM 716 C CA . MET A 1 93 ? 11.302 -15.062 -5.746 1.00 67.44 93 MET A CA 1
ATOM 717 C C . MET A 1 93 ? 9.767 -15.058 -5.785 1.00 67.44 93 MET A C 1
ATOM 719 O O . MET A 1 93 ? 9.124 -14.317 -5.049 1.00 67.44 93 MET A O 1
ATOM 723 N N . HIS A 1 94 ? 9.174 -15.914 -6.619 1.00 65.88 94 HIS A N 1
ATOM 724 C CA . HIS A 1 94 ? 7.720 -16.041 -6.759 1.00 65.88 94 HIS A CA 1
ATOM 725 C C . HIS A 1 94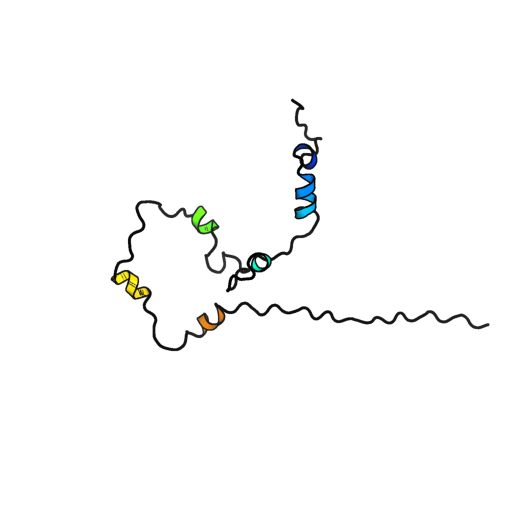 ? 7.102 -17.021 -5.754 1.00 65.88 94 HIS A C 1
ATOM 727 O O . HIS A 1 94 ? 5.879 -17.103 -5.633 1.00 65.88 94 HIS A O 1
ATOM 733 N N . ILE A 1 95 ? 7.928 -17.800 -5.054 1.00 66.06 95 ILE A N 1
ATOM 734 C CA . ILE A 1 95 ? 7.458 -18.894 -4.213 1.00 66.06 95 ILE A CA 1
ATOM 735 C C . ILE A 1 95 ? 7.214 -18.347 -2.811 1.00 66.06 95 ILE A C 1
ATOM 737 O O . ILE A 1 95 ? 8.147 -18.081 -2.055 1.00 66.06 95 ILE A O 1
ATOM 741 N N . GLN A 1 96 ? 5.941 -18.214 -2.436 1.00 59.97 96 GLN A N 1
ATOM 742 C CA . GLN A 1 96 ? 5.592 -18.045 -1.029 1.00 59.97 96 GLN A CA 1
ATOM 743 C C . GLN A 1 96 ? 6.105 -19.262 -0.245 1.00 59.97 96 GLN A C 1
ATOM 745 O O . GLN A 1 96 ? 5.803 -20.397 -0.632 1.00 59.97 96 GLN A O 1
ATOM 750 N N . PRO A 1 97 ? 6.845 -19.075 0.866 1.00 59.12 97 PRO A N 1
ATOM 751 C CA . PRO A 1 97 ? 7.198 -20.185 1.734 1.00 59.12 97 PRO A CA 1
ATOM 752 C C . PRO A 1 97 ? 5.910 -20.915 2.133 1.00 59.12 97 PRO A C 1
ATOM 754 O O . PRO A 1 97 ? 4.978 -20.261 2.615 1.00 59.12 97 PRO A O 1
ATOM 757 N N . PRO A 1 98 ? 5.810 -22.242 1.943 1.00 55.25 98 PRO A N 1
ATOM 758 C CA . PRO A 1 98 ? 4.590 -22.962 2.266 1.00 55.25 98 PRO A CA 1
ATOM 759 C C . PRO A 1 98 ? 4.235 -22.714 3.734 1.00 55.25 98 PRO A C 1
ATOM 761 O O . PRO A 1 98 ? 5.060 -22.934 4.629 1.00 55.25 98 PRO A O 1
ATOM 764 N N . LYS A 1 99 ? 3.008 -22.235 3.991 1.00 57.38 99 LYS A N 1
ATOM 765 C CA . LYS A 1 99 ? 2.501 -22.023 5.353 1.00 57.38 99 LYS A CA 1
ATOM 766 C C . LYS A 1 99 ? 2.622 -23.354 6.100 1.00 57.38 99 LYS A C 1
ATOM 768 O O . LYS A 1 99 ? 1.883 -24.297 5.817 1.00 57.38 99 LYS A O 1
ATOM 773 N N . LYS A 1 100 ? 3.567 -23.457 7.045 1.00 53.91 100 LYS A N 1
ATOM 774 C CA . LYS A 1 100 ? 3.684 -24.624 7.929 1.00 53.91 100 LYS A CA 1
ATOM 775 C C . LYS A 1 100 ? 2.374 -24.735 8.708 1.00 53.91 100 LYS A C 1
ATOM 777 O O . LYS A 1 100 ? 2.169 -23.996 9.668 1.00 53.91 100 LYS A O 1
ATOM 782 N N . LYS A 1 101 ? 1.475 -25.637 8.297 1.00 52.22 101 LYS A N 1
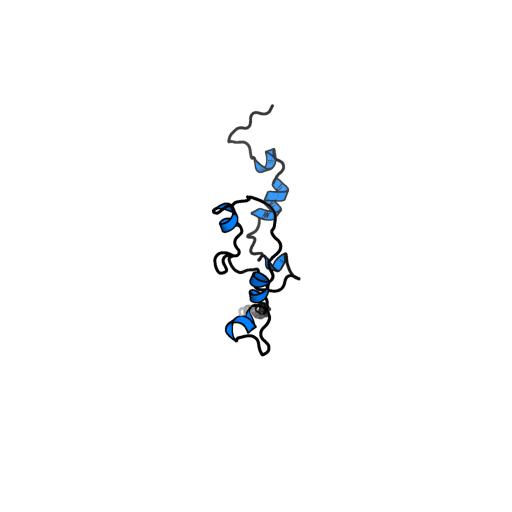ATOM 783 C CA . LYS A 1 101 ? 0.299 -25.989 9.098 1.00 52.22 101 LYS A CA 1
ATOM 784 C C . LYS A 1 101 ? 0.825 -26.550 10.416 1.00 52.22 101 LYS A C 1
ATOM 786 O O . LYS A 1 101 ? 1.455 -27.608 10.430 1.00 52.22 101 LYS A O 1
ATOM 791 N N . SER A 1 102 ? 0.627 -25.806 11.502 1.00 53.34 102 SER A N 1
ATOM 792 C CA . SER A 1 102 ? 0.912 -26.278 12.852 1.00 53.34 102 SER A CA 1
ATOM 793 C C . SER A 1 102 ? 0.071 -27.531 13.076 1.00 53.34 102 SER A C 1
ATOM 795 O O . SER A 1 102 ? -1.146 -27.452 13.235 1.00 53.34 102 SER A O 1
ATOM 797 N N . LYS A 1 103 ? 0.696 -28.711 13.004 1.00 53.22 103 LY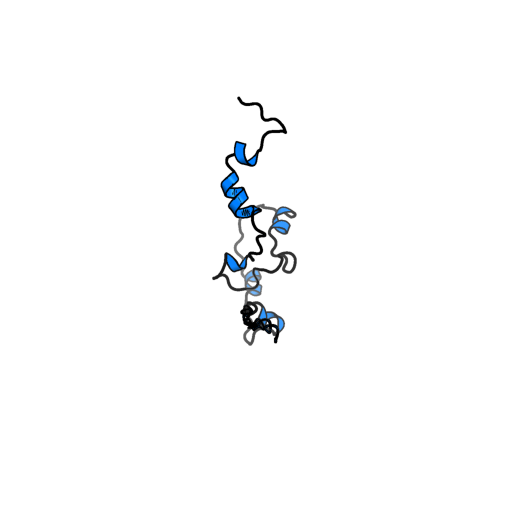S A N 1
ATOM 798 C CA . LYS A 1 103 ? 0.048 -29.946 13.434 1.00 53.22 103 LYS A CA 1
ATOM 799 C C . LYS A 1 103 ? -0.150 -29.802 14.938 1.00 53.22 103 LYS A C 1
ATOM 801 O O . LYS A 1 103 ? 0.815 -29.926 15.692 1.00 53.22 103 LYS A O 1
ATOM 806 N N . HIS A 1 104 ? -1.380 -29.522 15.366 1.00 55.50 104 HIS A N 1
ATOM 807 C CA . HIS A 1 104 ? -1.779 -29.667 16.758 1.00 55.50 104 HIS A CA 1
ATOM 808 C C . HIS A 1 104 ? -1.491 -31.115 17.168 1.00 55.50 104 HIS A C 1
ATOM 810 O O . HIS A 1 104 ? -2.238 -32.035 16.845 1.00 55.50 104 HIS A O 1
ATOM 816 N N . LYS A 1 105 ? -0.356 -31.342 17.837 1.00 54.03 105 LYS A N 1
ATOM 817 C CA . LYS A 1 105 ? -0.128 -32.589 18.559 1.00 54.03 105 LYS A CA 1
ATOM 818 C C . LYS A 1 105 ? -1.096 -32.570 19.736 1.00 54.03 105 LYS A C 1
ATOM 820 O O . LYS A 1 105 ? -0.847 -31.874 20.718 1.00 54.03 105 LYS A O 1
ATOM 825 N N . HIS A 1 106 ? -2.188 -33.324 19.641 1.00 54.34 106 HIS A N 1
ATOM 826 C CA . HIS A 1 106 ? -2.973 -33.699 20.809 1.00 54.34 106 HIS A CA 1
ATOM 827 C C . HIS A 1 106 ? -2.070 -34.533 21.725 1.00 54.34 106 HIS A C 1
ATOM 829 O O . HIS A 1 106 ? -1.908 -35.737 21.535 1.00 54.34 106 HIS A O 1
ATOM 835 N N . LYS A 1 107 ? -1.426 -33.894 22.707 1.00 46.66 107 LYS A N 1
ATOM 836 C CA . LYS A 1 107 ? -0.932 -34.619 23.877 1.00 46.66 107 LYS A CA 1
ATOM 837 C C . LYS A 1 107 ? -2.159 -34.975 24.707 1.00 46.66 107 LYS A C 1
ATOM 839 O O . LYS A 1 107 ? -2.666 -34.147 25.455 1.00 46.66 107 LYS A O 1
ATOM 844 N N . HIS A 1 108 ? -2.643 -36.202 24.545 1.00 51.84 108 HIS A N 1
ATOM 845 C CA . HIS A 1 108 ? -3.581 -36.812 25.477 1.00 51.84 108 HIS A CA 1
ATOM 846 C C . HIS A 1 108 ? -2.822 -37.044 26.792 1.00 51.84 108 HIS A C 1
ATOM 848 O O . HIS A 1 108 ? -2.150 -38.057 26.970 1.00 51.84 108 HIS A O 1
ATOM 854 N N . SER A 1 109 ? -2.855 -36.066 27.695 1.00 46.84 109 SER A N 1
ATOM 855 C CA . SER A 1 109 ? -2.467 -36.295 29.084 1.00 46.84 109 SER A CA 1
ATOM 856 C C . SER A 1 109 ? -3.617 -37.058 29.729 1.00 46.84 109 SER A C 1
ATOM 858 O O . SER A 1 109 ? -4.630 -36.458 30.075 1.00 46.84 109 SER A O 1
ATOM 860 N N . ARG A 1 110 ? -3.504 -38.389 29.820 1.00 49.22 110 ARG A N 1
ATOM 861 C CA . ARG A 1 110 ? -4.343 -39.175 30.732 1.00 49.22 110 ARG A CA 1
ATOM 862 C C . ARG A 1 110 ? -4.104 -38.621 32.137 1.00 49.22 110 ARG A C 1
ATOM 864 O O . ARG A 1 110 ? -2.989 -38.715 32.643 1.00 49.22 110 ARG A O 1
ATOM 871 N N . THR A 1 111 ? -5.119 -38.010 32.732 1.00 50.94 111 THR A N 1
ATOM 872 C CA . THR A 1 111 ? -5.193 -37.822 34.180 1.00 50.94 111 THR A CA 1
ATOM 873 C C . THR A 1 111 ? -5.147 -39.212 34.809 1.00 50.94 111 THR A C 1
ATOM 875 O O . THR A 1 111 ? -5.984 -40.053 34.495 1.00 50.94 111 THR A O 1
ATOM 878 N N . GLN A 1 112 ? -4.111 -39.494 35.600 1.00 53.00 112 GLN A N 1
ATOM 879 C CA . GLN A 1 112 ? -4.133 -40.647 36.494 1.00 53.00 112 GLN A CA 1
ATOM 880 C C . GLN A 1 112 ? -5.135 -40.327 37.603 1.00 53.00 112 GLN A C 1
ATOM 882 O O . GLN A 1 112 ? -4.996 -39.301 38.269 1.00 53.00 112 GLN A O 1
ATOM 887 N N . ASP A 1 113 ? -6.153 -41.167 37.754 1.00 51.22 113 ASP A N 1
ATOM 888 C CA . ASP A 1 113 ? -7.082 -41.096 38.878 1.00 51.22 113 ASP A CA 1
ATOM 889 C C . ASP A 1 113 ? -6.344 -41.403 40.196 1.00 51.22 113 ASP A C 1
ATOM 891 O O . ASP A 1 113 ? -5.425 -42.231 40.208 1.00 51.22 113 ASP A O 1
ATOM 895 N N . PRO A 1 114 ? -6.711 -40.756 41.316 1.00 55.41 114 PRO A N 1
ATOM 896 C CA . PRO A 1 114 ? -6.101 -41.035 42.607 1.00 55.41 114 PRO A CA 1
ATOM 897 C C . PRO A 1 114 ? -6.551 -42.407 43.132 1.00 55.41 114 PRO A C 1
ATOM 899 O O . PRO A 1 114 ? -7.731 -42.754 43.108 1.00 55.41 114 PRO A O 1
ATOM 902 N N . VAL A 1 115 ? -5.590 -43.185 43.631 1.00 61.78 115 VAL A N 1
ATOM 903 C CA . VAL A 1 115 ? -5.805 -44.485 44.287 1.00 61.78 115 VAL A CA 1
ATOM 904 C C . VAL A 1 115 ? -6.560 -44.279 45.615 1.00 61.78 115 VAL A C 1
ATOM 906 O O . VAL A 1 115 ? -6.146 -43.424 46.401 1.00 61.78 115 VAL A O 1
ATOM 909 N N . PRO A 1 116 ? -7.637 -45.035 45.910 1.00 55.81 116 PRO A N 1
ATOM 910 C CA . PRO A 1 116 ? -8.341 -44.931 47.187 1.00 55.81 116 PRO A CA 1
ATOM 911 C C . PRO A 1 116 ? -7.572 -45.636 48.325 1.00 55.81 116 PRO A C 1
ATOM 913 O O . PRO A 1 116 ? -6.892 -46.635 48.075 1.00 55.81 116 PRO A O 1
ATOM 916 N N . PRO A 1 117 ? -7.686 -45.165 49.583 1.00 54.72 117 PRO A N 1
ATOM 917 C CA . PRO A 1 117 ? -7.011 -45.780 50.722 1.00 54.72 117 PRO A CA 1
ATOM 918 C C . PRO A 1 117 ? -7.678 -47.110 51.109 1.00 54.72 117 PRO A C 1
ATOM 920 O O . PRO A 1 117 ? -8.897 -47.188 51.277 1.00 54.72 117 PRO A O 1
ATOM 923 N N . GLY A 1 118 ? -6.863 -48.160 51.230 1.00 53.62 118 GLY A N 1
ATOM 924 C CA . GLY A 1 118 ? -7.263 -49.462 51.764 1.00 53.62 118 GLY A CA 1
ATOM 925 C C . GLY A 1 118 ? -7.462 -49.422 53.282 1.00 53.62 118 GLY A C 1
ATOM 926 O O . GLY A 1 118 ? -6.844 -48.607 53.962 1.00 53.62 118 GLY A O 1
ATOM 927 N N . ARG A 1 119 ? -8.365 -50.286 53.759 1.00 41.91 119 ARG A N 1
ATOM 928 C CA . ARG A 1 119 ? -8.778 -50.475 55.160 1.00 41.91 119 ARG A CA 1
ATOM 929 C C . ARG A 1 119 ? -7.638 -50.830 56.106 1.00 41.91 119 ARG A C 1
ATOM 931 O O . ARG A 1 119 ? -6.728 -51.562 55.661 1.00 41.91 119 ARG A O 1
#

InterPro domains:
  IPR019403 Mediator complex, subunit Med19, metazoa [PF10278] (2-116)
  IPR019403 Mediator complex, subunit Med19, metazoa [PTHR22536] (2-114)

Sequence (119 aa):
GTDLTGSTNLITHYNLEHAYNKFCGKKVKDKLSNFLPDLPGMIDMPGSQDNSSLRSLIDKQPICGNSFNLLTGTLLTGFRLHTGPLPEQYRLMHIQPPKKKSKHKHKHSRTQDPVPPGR

Foldseek 3Di:
DPDDDPPDDPCVVVVVVVVCCVPVVDPDPDAVCVVVVPDFFDRRDPCVVVVNDPVVCVVVVDPPPDDDDDQDPVNCVVVDDDDDDDPPVCPCGRPDDPDPPPPPPPPPPPDDDDDDDDD

Solvent-accessible surface area (backbone atoms only — not comparable to full-atom values): 8371 Å² total; per-residue (Å²): 130,86,80,87,51,94,87,55,60,62,46,65,76,71,68,35,53,68,58,44,56,71,61,66,68,48,90,81,79,80,52,58,51,76,79,40,76,86,58,83,34,67,70,74,57,62,36,79,81,75,70,68,34,67,62,58,48,66,79,50,59,70,82,89,69,77,77,92,72,79,78,48,78,73,60,51,57,78,70,61,81,74,88,76,83,76,57,77,90,60,65,57,63,65,55,54,77,77,80,77,76,78,76,80,74,79,76,81,76,76,78,79,77,84,81,79,86,79,135

Organism: Chiloscyllium punctatum (NCBI:txid137246)

Secondary structure (DSSP, 8-state):
-----TTS-HHHHTT-HHHHHHHTSS-----GGGT-TT--S-TTS-TTTSS--HHHHHHT-----S--PPPPHHHHGGGPPPSSSPPGGGTTTT-PPP------------PPPPPPPP-